Protein AF-A0A920SDT8-F1 (afdb_monomer_lite)

Radius of gyration: 14.43 Å; chains: 1; bounding box: 41×34×31 Å

pLDDT: mean 90.95, std 9.77, range [53.28, 96.94]

Foldseek 3Di:
DDDDDFDAWQDLVPCVCCPPPTHTDPDDDDDDDDPPPCSVVSLLSSVLVCVVHPDDHDDDDDPDDPVVVVVSLVSCVVSVNDDDDD

Structure (mmCIF, N/CA/C/O backbone):
data_AF-A0A920SDT8-F1
#
_entry.id   AF-A0A920SDT8-F1
#
loop_
_atom_site.group_PDB
_atom_site.id
_atom_site.type_symbol
_atom_site.label_atom_id
_atom_site.label_alt_id
_atom_site.label_comp_id
_atom_site.label_asym_id
_atom_site.label_entity_id
_atom_site.label_seq_id
_atom_site.pdbx_PDB_ins_code
_atom_site.Cartn_x
_atom_site.C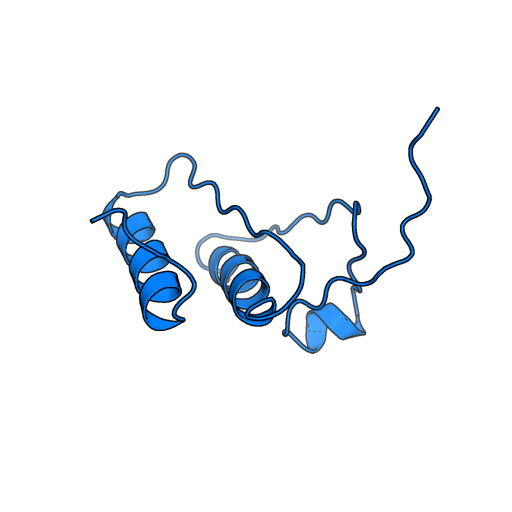artn_y
_atom_site.Cartn_z
_atom_site.occupancy
_atom_site.B_iso_or_equiv
_atom_site.auth_seq_id
_atom_site.auth_comp_id
_atom_site.auth_asym_id
_atom_site.auth_atom_id
_atom_site.pdbx_PDB_model_num
ATOM 1 N N . MET A 1 1 ? 30.189 -9.283 5.878 1.00 57.41 1 MET A N 1
ATOM 2 C CA . MET A 1 1 ? 29.494 -9.278 4.570 1.00 57.41 1 MET A CA 1
ATOM 3 C C . MET A 1 1 ? 28.345 -10.259 4.689 1.00 57.41 1 MET A C 1
ATOM 5 O O . MET A 1 1 ? 28.591 -11.358 5.146 1.00 57.41 1 MET A O 1
ATOM 9 N N . SER A 1 2 ? 27.093 -9.880 4.460 1.00 59.84 2 SER A N 1
ATOM 10 C CA . SER A 1 2 ? 26.571 -9.852 3.093 1.00 59.84 2 SER A CA 1
ATOM 11 C C . SER A 1 2 ? 25.327 -8.958 2.980 1.00 59.84 2 SER A C 1
ATOM 13 O O . SER A 1 2 ? 24.216 -9.349 3.316 1.00 59.84 2 SER A O 1
ATOM 15 N N . ARG A 1 3 ? 25.507 -7.744 2.455 1.00 68.44 3 ARG A N 1
ATOM 16 C CA . ARG A 1 3 ? 24.461 -7.115 1.641 1.00 68.44 3 ARG A CA 1
ATOM 17 C C . ARG A 1 3 ? 24.793 -7.487 0.201 1.00 68.44 3 ARG A C 1
ATOM 19 O O . ARG A 1 3 ? 25.934 -7.286 -0.210 1.00 68.44 3 ARG A O 1
ATOM 26 N N . GLN A 1 4 ? 23.852 -8.094 -0.508 1.00 73.06 4 GLN A N 1
ATOM 27 C CA . GLN A 1 4 ? 23.960 -8.304 -1.951 1.00 73.06 4 GLN A CA 1
ATOM 28 C C . GLN A 1 4 ? 23.382 -7.085 -2.671 1.00 73.06 4 GLN A C 1
ATOM 30 O O . GLN A 1 4 ? 22.585 -6.343 -2.091 1.00 73.06 4 GLN A O 1
ATOM 35 N N . SER A 1 5 ? 23.835 -6.847 -3.903 1.00 73.81 5 SER A N 1
ATOM 36 C CA . SER A 1 5 ? 23.235 -5.806 -4.735 1.00 73.81 5 SER A CA 1
ATOM 37 C C . SER A 1 5 ? 21.784 -6.169 -5.021 1.00 73.81 5 SER A C 1
ATOM 39 O O . SER A 1 5 ? 21.464 -7.334 -5.236 1.00 73.81 5 SER A O 1
ATOM 41 N N . VAL A 1 6 ? 20.927 -5.157 -5.016 1.00 72.38 6 VAL A N 1
ATOM 42 C CA . VAL A 1 6 ? 19.526 -5.270 -5.407 1.00 72.38 6 VAL A CA 1
ATOM 43 C C . VAL A 1 6 ? 19.465 -5.527 -6.915 1.00 72.38 6 VAL A C 1
ATOM 45 O O . VAL A 1 6 ? 19.991 -4.723 -7.682 1.00 72.38 6 VAL A O 1
ATOM 48 N N . ASP A 1 7 ? 18.861 -6.634 -7.338 1.00 80.44 7 ASP A N 1
ATOM 49 C CA . ASP A 1 7 ? 18.796 -7.062 -8.745 1.00 80.44 7 ASP A CA 1
ATOM 50 C C . ASP A 1 7 ? 17.373 -7.403 -9.228 1.00 80.44 7 ASP A C 1
ATOM 52 O O . ASP A 1 7 ? 17.100 -7.364 -10.427 1.00 80.44 7 ASP A O 1
ATOM 56 N N . GLN A 1 8 ? 16.441 -7.681 -8.313 1.00 88.25 8 GLN A N 1
ATOM 57 C CA . GLN A 1 8 ? 15.050 -8.015 -8.635 1.00 88.25 8 GLN A CA 1
ATOM 58 C C . GLN A 1 8 ? 14.109 -6.820 -8.406 1.00 88.25 8 GLN A C 1
ATOM 60 O O . GLN A 1 8 ? 14.131 -6.243 -7.317 1.00 88.25 8 GLN A O 1
ATOM 65 N N . PRO A 1 9 ? 13.247 -6.447 -9.370 1.00 91.44 9 PRO A N 1
ATOM 66 C CA . PRO A 1 9 ? 12.305 -5.344 -9.198 1.00 91.44 9 PRO A CA 1
ATOM 67 C C . PRO A 1 9 ? 11.135 -5.711 -8.269 1.00 91.44 9 PRO A C 1
ATOM 69 O O . PRO A 1 9 ? 10.730 -6.871 -8.164 1.00 91.44 9 PRO A O 1
ATOM 72 N N . VAL A 1 10 ? 10.555 -4.697 -7.629 1.00 95.50 10 VAL A N 1
ATOM 73 C CA . VAL A 1 10 ? 9.274 -4.746 -6.914 1.00 95.50 10 VAL A CA 1
ATOM 74 C C . VAL A 1 10 ? 8.319 -3.804 -7.639 1.00 95.50 10 VAL A C 1
ATOM 76 O O . VAL A 1 10 ? 8.533 -2.597 -7.658 1.00 95.50 10 VAL A O 1
ATOM 79 N N . GLN A 1 11 ? 7.283 -4.358 -8.266 1.00 95.81 11 GLN A N 1
ATOM 80 C CA . GLN A 1 11 ? 6.315 -3.579 -9.041 1.00 95.81 11 GLN A CA 1
ATOM 81 C C . GLN A 1 11 ? 5.228 -3.032 -8.122 1.00 95.81 11 GLN A C 1
ATOM 83 O O . GLN A 1 11 ? 4.483 -3.811 -7.539 1.00 95.81 11 GLN A O 1
ATOM 88 N N . THR A 1 12 ? 5.090 -1.718 -8.004 1.00 96.50 12 THR A N 1
ATOM 89 C CA . THR A 1 12 ? 4.051 -1.096 -7.169 1.00 96.50 12 THR A CA 1
ATOM 90 C C . THR A 1 12 ? 2.663 -1.159 -7.800 1.00 96.50 12 THR A C 1
ATOM 92 O O . THR A 1 12 ? 1.665 -1.055 -7.092 1.00 96.50 12 THR A O 1
ATOM 95 N N . GLY A 1 13 ? 2.584 -1.326 -9.124 1.00 95.25 13 GLY A N 1
ATOM 96 C CA . GLY A 1 13 ? 1.340 -1.219 -9.888 1.00 95.25 13 GLY A CA 1
ATOM 97 C C . GLY A 1 13 ? 0.968 0.233 -10.208 1.00 95.25 13 GLY A C 1
ATOM 98 O O . GLY A 1 13 ? 0.008 0.491 -10.938 1.00 95.25 13 GLY A O 1
ATOM 99 N N . ILE A 1 14 ? 1.744 1.202 -9.713 1.00 96.69 14 ILE A N 1
ATOM 100 C CA . ILE A 1 14 ? 1.568 2.623 -9.986 1.00 96.69 14 ILE A CA 1
ATOM 101 C C . ILE A 1 14 ? 2.541 2.999 -11.093 1.00 96.69 14 ILE A C 1
ATOM 103 O O . ILE A 1 14 ? 3.725 3.213 -10.848 1.00 96.69 14 ILE A O 1
ATOM 107 N N . LYS A 1 15 ? 2.020 3.159 -12.314 1.00 95.06 15 LYS A N 1
ATOM 108 C CA . LYS A 1 15 ? 2.824 3.437 -13.520 1.00 95.06 15 LYS A CA 1
ATOM 109 C C . LYS A 1 15 ? 3.863 4.538 -13.316 1.00 95.06 15 LYS A C 1
ATOM 111 O O . LYS A 1 15 ? 5.008 4.362 -13.699 1.00 95.06 15 LYS A O 1
ATOM 116 N N . ALA A 1 16 ? 3.458 5.651 -12.703 1.00 94.44 16 ALA A N 1
ATOM 117 C CA . ALA A 1 16 ? 4.341 6.785 -12.455 1.00 94.44 16 ALA A CA 1
ATOM 118 C C . ALA A 1 16 ? 5.531 6.421 -11.547 1.00 94.44 16 ALA A C 1
ATOM 120 O O . ALA A 1 16 ? 6.644 6.876 -11.801 1.00 94.44 16 ALA A O 1
ATOM 121 N N . VAL A 1 17 ? 5.309 5.591 -10.522 1.00 93.81 17 VAL A N 1
ATOM 122 C CA . VAL A 1 17 ? 6.366 5.115 -9.619 1.00 93.81 17 VAL A CA 1
ATOM 123 C C . VAL A 1 17 ? 7.226 4.089 -10.346 1.00 93.81 17 VAL A C 1
ATOM 125 O O . VAL A 1 17 ? 8.425 4.300 -10.473 1.00 93.81 17 VAL A O 1
ATOM 128 N N . ASP A 1 18 ? 6.615 3.056 -10.927 1.00 95.31 18 ASP A N 1
ATOM 129 C CA . ASP A 1 18 ? 7.341 1.960 -11.580 1.00 95.31 18 ASP A CA 1
ATOM 130 C C . ASP A 1 18 ? 8.203 2.436 -12.764 1.00 95.31 18 ASP A C 1
ATOM 132 O O . ASP A 1 18 ? 9.240 1.837 -13.046 1.00 95.31 18 ASP A O 1
ATOM 136 N N . SER A 1 19 ? 7.815 3.527 -13.439 1.00 94.31 19 SER A N 1
ATOM 137 C CA . SER A 1 19 ? 8.593 4.102 -14.541 1.00 94.31 19 SER A CA 1
ATOM 138 C C . SER A 1 19 ? 9.666 5.097 -14.100 1.00 94.31 19 SER A C 1
ATOM 140 O O . SER A 1 19 ? 10.757 5.095 -14.662 1.00 94.31 19 SER A O 1
ATOM 142 N N . MET A 1 20 ? 9.353 6.005 -13.165 1.00 94.62 20 MET A N 1
ATOM 143 C CA . MET A 1 20 ? 10.253 7.121 -12.829 1.00 94.62 20 MET A CA 1
ATOM 144 C C . MET A 1 20 ? 11.150 6.820 -11.628 1.00 94.62 20 MET A C 1
ATOM 146 O O . MET A 1 20 ? 12.235 7.385 -11.521 1.00 94.62 20 MET A O 1
ATOM 150 N N . ILE A 1 21 ? 10.689 5.967 -10.715 1.00 93.19 21 ILE A N 1
ATOM 151 C CA . ILE A 1 21 ? 11.343 5.652 -9.442 1.00 93.19 21 ILE A CA 1
ATOM 152 C C . ILE A 1 21 ? 11.231 4.133 -9.216 1.00 93.19 21 ILE A C 1
ATOM 154 O O . ILE A 1 21 ? 10.470 3.686 -8.353 1.00 93.19 21 ILE A O 1
ATOM 158 N N . PRO A 1 22 ? 11.934 3.310 -10.016 1.00 90.94 22 PRO A N 1
ATOM 159 C CA . PRO A 1 22 ? 11.864 1.863 -9.868 1.00 90.94 22 PRO A CA 1
ATOM 160 C C . PRO A 1 22 ? 12.391 1.437 -8.492 1.00 90.94 22 PRO A C 1
ATOM 162 O O . PRO A 1 22 ? 13.440 1.897 -8.036 1.00 90.94 22 PRO A O 1
ATOM 165 N N . ILE A 1 23 ? 11.663 0.530 -7.841 1.00 93.94 23 ILE A N 1
ATOM 166 C CA . ILE A 1 23 ? 12.009 -0.015 -6.524 1.00 93.94 23 ILE A CA 1
ATOM 167 C C . ILE A 1 23 ? 12.505 -1.447 -6.708 1.00 93.94 23 ILE A C 1
ATOM 169 O O . ILE A 1 23 ? 11.867 -2.244 -7.395 1.00 93.94 23 ILE A O 1
ATOM 173 N N . GLY A 1 24 ? 13.629 -1.799 -6.082 1.00 94.31 24 GLY A N 1
ATOM 174 C CA . GLY A 1 24 ? 14.144 -3.169 -6.087 1.00 94.31 24 GLY A CA 1
ATOM 175 C C . GLY A 1 24 ? 14.054 -3.889 -4.735 1.00 94.31 24 GLY A C 1
ATOM 176 O O . GLY A 1 24 ? 13.916 -3.281 -3.672 1.00 94.31 24 GLY A O 1
ATOM 177 N N . ARG A 1 25 ? 14.143 -5.222 -4.752 1.00 92.75 25 ARG A N 1
ATOM 178 C CA . ARG A 1 25 ? 14.078 -6.075 -3.557 1.00 92.75 25 ARG A CA 1
ATOM 179 C C . ARG A 1 25 ? 15.259 -5.800 -2.631 1.00 92.75 25 ARG A C 1
ATOM 181 O O . ARG A 1 25 ? 16.412 -5.952 -3.009 1.00 92.75 25 ARG A O 1
ATOM 188 N N . GLY A 1 26 ? 14.963 -5.410 -1.393 1.00 89.62 26 GLY A N 1
ATOM 189 C CA . GLY A 1 26 ? 15.975 -5.026 -0.403 1.00 89.62 26 GLY A CA 1
ATOM 190 C C . GLY A 1 26 ? 16.364 -3.542 -0.437 1.00 89.62 26 GLY A C 1
ATOM 191 O O . GLY A 1 26 ? 17.077 -3.091 0.464 1.00 89.62 26 GLY A O 1
ATOM 192 N N . GLN A 1 27 ? 15.859 -2.764 -1.402 1.00 93.06 27 GLN A N 1
ATOM 193 C CA . GLN A 1 27 ? 15.923 -1.300 -1.379 1.00 93.06 27 GLN A CA 1
ATOM 194 C C . GLN A 1 27 ? 14.982 -0.742 -0.305 1.00 93.06 27 GLN A C 1
ATOM 196 O O . GLN A 1 27 ? 13.933 -1.314 -0.004 1.00 93.06 27 GLN A O 1
ATOM 201 N N . ARG A 1 28 ? 15.359 0.394 0.289 1.00 94.50 28 ARG A N 1
ATOM 202 C CA . ARG A 1 28 ? 14.514 1.139 1.229 1.00 94.50 28 ARG A CA 1
ATOM 203 C C . ARG A 1 28 ? 14.096 2.439 0.566 1.00 94.50 28 ARG A C 1
ATOM 205 O O . ARG A 1 28 ? 14.944 3.302 0.370 1.00 94.50 28 ARG A O 1
ATOM 212 N N . GLU A 1 29 ? 12.810 2.565 0.274 1.00 95.19 29 GLU A N 1
ATOM 213 C CA . GLU A 1 29 ? 12.242 3.750 -0.367 1.00 95.19 29 GLU A CA 1
ATOM 214 C C . GLU A 1 29 ? 11.415 4.563 0.640 1.00 95.19 29 GLU A C 1
ATOM 216 O O . GLU A 1 29 ? 10.657 3.994 1.433 1.00 95.19 29 GLU A O 1
ATOM 221 N N . LEU A 1 30 ? 11.576 5.892 0.647 1.00 96.62 30 LEU A N 1
ATOM 222 C CA . LEU A 1 30 ? 10.867 6.790 1.565 1.00 96.62 30 LEU A CA 1
ATOM 223 C C . LEU A 1 30 ? 9.635 7.393 0.884 1.00 96.62 30 LEU A C 1
ATOM 225 O O . LEU A 1 30 ? 9.752 8.127 -0.090 1.00 96.62 30 LEU A O 1
ATOM 229 N N . ILE A 1 31 ? 8.456 7.183 1.471 1.00 95.50 31 ILE A N 1
ATOM 230 C CA . ILE A 1 31 ? 7.222 7.865 1.063 1.00 95.50 31 ILE A CA 1
ATOM 231 C C . ILE A 1 31 ? 6.956 9.027 2.030 1.00 95.50 31 ILE A C 1
ATOM 233 O O . ILE A 1 31 ? 6.610 8.811 3.193 1.00 95.50 31 ILE A O 1
ATOM 237 N N . ILE A 1 32 ? 7.081 10.266 1.548 1.00 96.19 32 ILE A N 1
ATOM 238 C CA . ILE A 1 32 ? 6.882 11.497 2.330 1.00 96.19 32 ILE A CA 1
ATOM 239 C C . ILE A 1 32 ? 5.861 12.427 1.662 1.00 96.19 32 ILE A C 1
ATOM 241 O O . ILE A 1 32 ? 5.652 12.385 0.455 1.00 96.19 32 ILE A O 1
ATOM 245 N N . GLY A 1 33 ? 5.184 13.250 2.464 1.00 95.88 33 GLY A N 1
ATOM 246 C CA . GLY A 1 33 ? 4.243 14.265 1.993 1.00 95.88 33 GLY A CA 1
ATOM 247 C C . GLY A 1 33 ? 3.224 14.660 3.059 1.00 95.88 33 GLY A C 1
ATOM 248 O O . GLY A 1 33 ? 3.109 14.004 4.101 1.00 95.88 33 GLY A O 1
ATOM 249 N N . ASP A 1 34 ? 2.435 15.689 2.769 1.00 96.94 34 ASP A N 1
ATOM 250 C CA . ASP A 1 34 ? 1.479 16.289 3.707 1.00 96.94 34 ASP A CA 1
ATOM 251 C C . ASP A 1 34 ? 0.328 15.367 4.105 1.00 96.94 34 ASP A C 1
ATOM 253 O O . ASP A 1 34 ? 0.092 14.299 3.537 1.00 96.94 34 ASP A O 1
ATOM 257 N N . ARG A 1 35 ? -0.426 15.745 5.137 1.00 91.75 35 ARG A N 1
ATOM 258 C CA . ARG A 1 35 ? -1.580 14.956 5.576 1.00 91.75 35 ARG A CA 1
ATOM 259 C C . ARG A 1 35 ? -2.557 14.733 4.408 1.00 91.75 35 ARG A C 1
ATOM 261 O O . ARG A 1 35 ? -2.865 15.648 3.662 1.00 91.75 35 ARG A O 1
ATOM 268 N N . SER A 1 36 ? -3.060 13.502 4.288 1.00 88.56 36 SER A N 1
ATOM 269 C CA . SER A 1 36 ? -4.068 13.105 3.289 1.00 88.56 36 SER A CA 1
ATOM 270 C C . SER A 1 36 ? -3.632 13.133 1.811 1.00 88.56 36 SER A C 1
ATOM 272 O O . SER A 1 36 ? -4.486 13.117 0.937 1.00 88.56 36 SER A O 1
ATOM 274 N N . THR A 1 37 ? -2.334 13.062 1.506 1.00 93.44 37 THR A N 1
ATOM 275 C CA . THR A 1 37 ? -1.804 13.021 0.121 1.00 93.44 37 THR A CA 1
ATOM 276 C C . THR A 1 37 ? -1.668 11.616 -0.491 1.00 93.44 37 THR A C 1
ATOM 278 O O . THR A 1 37 ? -0.846 11.392 -1.370 1.00 93.44 37 THR A O 1
ATOM 281 N N . GLY A 1 38 ? -2.412 10.619 -0.002 1.00 93.25 38 GLY A N 1
ATOM 282 C CA . GLY A 1 38 ? -2.385 9.270 -0.597 1.00 93.25 38 GLY A CA 1
ATOM 283 C C . GLY A 1 38 ? -1.209 8.365 -0.196 1.00 93.25 38 GLY A C 1
ATOM 284 O O . GLY A 1 38 ? -1.140 7.237 -0.664 1.00 93.25 38 GLY A O 1
ATOM 285 N N . LYS A 1 39 ? -0.334 8.770 0.738 1.00 96.06 39 LYS A N 1
ATOM 286 C CA . LYS A 1 39 ? 0.792 7.927 1.217 1.00 96.06 39 LYS A CA 1
ATOM 287 C C . LYS A 1 39 ? 0.391 6.504 1.629 1.00 96.06 39 LYS A C 1
ATOM 289 O O . LYS A 1 39 ? 1.101 5.551 1.342 1.00 96.06 39 LYS A O 1
ATOM 294 N N . THR A 1 40 ? -0.739 6.360 2.327 1.00 95.75 40 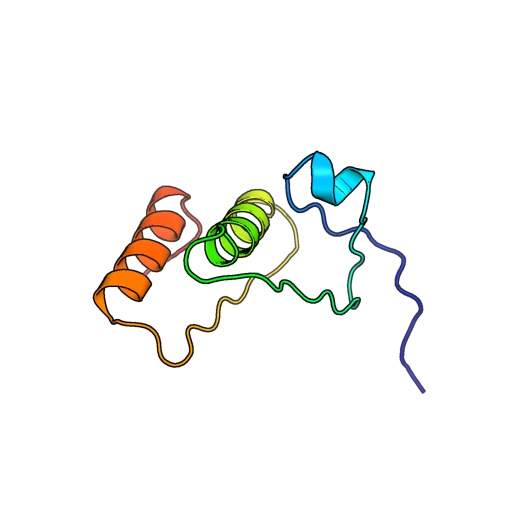THR A N 1
ATOM 295 C CA . THR A 1 40 ? -1.252 5.039 2.722 1.00 95.75 40 THR A CA 1
ATOM 296 C C . THR A 1 40 ? -1.739 4.244 1.514 1.00 95.75 40 THR A C 1
ATOM 298 O O . THR A 1 40 ? -1.499 3.045 1.472 1.00 95.75 40 THR A O 1
ATOM 301 N N . ALA A 1 41 ? -2.379 4.905 0.544 1.00 95.88 41 ALA A N 1
ATOM 302 C CA . ALA A 1 41 ? -2.883 4.255 -0.662 1.00 95.88 41 ALA A CA 1
ATOM 303 C C . ALA A 1 41 ? -1.736 3.642 -1.471 1.00 95.88 41 ALA A C 1
ATOM 305 O O . ALA A 1 41 ? -1.802 2.463 -1.772 1.00 95.88 41 ALA A O 1
ATOM 306 N N . ILE A 1 42 ? -0.627 4.371 -1.660 1.00 96.31 42 ILE A N 1
ATOM 307 C CA . ILE A 1 42 ? 0.565 3.855 -2.360 1.00 96.31 42 ILE A CA 1
ATOM 308 C C . ILE A 1 42 ? 1.033 2.517 -1.768 1.00 96.31 42 ILE A C 1
ATOM 310 O O . ILE A 1 42 ? 1.285 1.559 -2.497 1.00 96.31 42 ILE A O 1
ATOM 314 N N . GLY A 1 43 ? 1.125 2.438 -0.437 1.00 95.81 43 GLY A N 1
ATOM 315 C CA . GLY A 1 43 ? 1.519 1.207 0.245 1.00 95.81 43 GLY A CA 1
ATOM 316 C C . GLY A 1 43 ? 0.510 0.073 0.060 1.00 95.81 43 GLY A C 1
ATOM 317 O O . GLY A 1 43 ? 0.914 -1.059 -0.182 1.00 95.81 43 GLY A O 1
ATOM 318 N N . LEU A 1 44 ? -0.791 0.361 0.144 1.00 96.56 44 LEU A N 1
ATOM 319 C CA . LEU A 1 44 ? -1.834 -0.653 -0.040 1.00 96.56 44 LEU A CA 1
ATOM 320 C C . LEU A 1 44 ? -1.917 -1.152 -1.476 1.00 96.56 44 LEU A C 1
ATOM 322 O O . LEU A 1 44 ? -1.961 -2.359 -1.676 1.00 96.56 44 LEU A O 1
ATOM 326 N N . ASP A 1 45 ? -1.875 -0.254 -2.455 1.00 96.38 45 ASP A N 1
ATOM 327 C CA . ASP A 1 45 ? -1.900 -0.602 -3.875 1.00 96.38 45 ASP A CA 1
ATOM 328 C C . ASP A 1 45 ? -0.695 -1.478 -4.226 1.00 96.38 45 ASP A C 1
ATOM 330 O O . ASP A 1 45 ? -0.847 -2.497 -4.895 1.00 96.38 45 ASP A O 1
ATOM 334 N N . THR A 1 46 ? 0.479 -1.161 -3.667 1.00 96.88 46 THR A N 1
ATOM 335 C CA . THR A 1 46 ? 1.685 -1.988 -3.820 1.00 96.88 46 THR A CA 1
ATOM 336 C C . THR A 1 46 ? 1.476 -3.400 -3.279 1.00 96.88 46 THR A C 1
ATOM 338 O O . THR A 1 46 ? 1.820 -4.365 -3.961 1.00 96.88 46 THR A O 1
ATOM 341 N N . ILE A 1 47 ? 0.907 -3.534 -2.075 1.00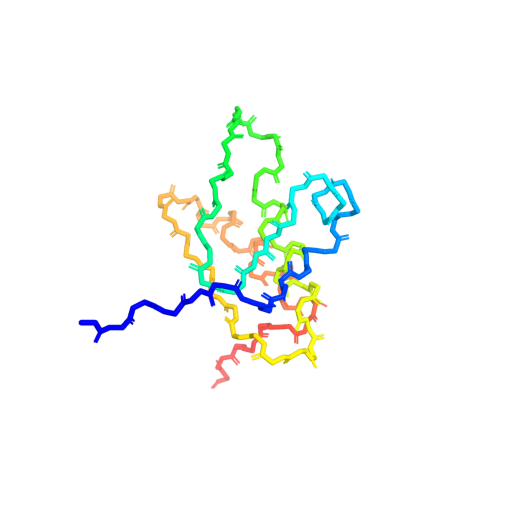 96.94 47 ILE A N 1
ATOM 342 C CA . ILE A 1 47 ? 0.596 -4.836 -1.462 1.00 96.94 47 ILE A CA 1
ATOM 343 C C . ILE A 1 47 ? -0.416 -5.602 -2.317 1.00 96.94 47 ILE A C 1
ATOM 345 O O . ILE A 1 47 ? -0.228 -6.788 -2.582 1.00 96.94 47 ILE A O 1
ATOM 349 N N . ILE A 1 48 ? -1.462 -4.920 -2.785 1.00 96.31 48 ILE A N 1
ATOM 350 C CA . ILE A 1 48 ? -2.503 -5.515 -3.621 1.00 96.31 48 ILE A CA 1
ATOM 351 C C . ILE A 1 48 ? -1.927 -6.002 -4.953 1.00 96.31 48 ILE A C 1
ATOM 353 O O . ILE A 1 48 ? -2.246 -7.108 -5.387 1.00 96.31 48 ILE A O 1
ATOM 357 N N . ASN A 1 49 ? -1.022 -5.234 -5.560 1.00 96.88 49 ASN A N 1
ATOM 358 C CA . ASN A 1 49 ? -0.351 -5.605 -6.801 1.00 96.88 49 ASN A CA 1
ATOM 359 C C . ASN A 1 49 ? 0.558 -6.840 -6.652 1.00 96.88 49 ASN A C 1
ATOM 361 O O . ASN A 1 49 ? 0.826 -7.513 -7.641 1.00 96.88 49 ASN A O 1
ATOM 365 N N . GLN A 1 50 ? 0.990 -7.188 -5.431 1.00 95.94 50 GLN A N 1
ATOM 366 C CA . GLN A 1 50 ? 1.749 -8.424 -5.188 1.00 95.94 50 GLN A CA 1
ATOM 367 C C . GLN A 1 50 ? 0.867 -9.671 -5.069 1.00 95.94 50 GLN A C 1
ATOM 369 O O . GLN A 1 50 ? 1.387 -10.765 -4.840 1.00 95.94 50 GLN A O 1
ATOM 374 N N . LYS A 1 51 ? -0.460 -9.552 -5.196 1.00 94.62 51 LYS A N 1
ATOM 375 C CA . LYS A 1 51 ? -1.361 -10.701 -5.079 1.00 94.62 51 LYS A CA 1
ATOM 376 C C . LYS A 1 51 ? -1.000 -11.791 -6.089 1.00 94.62 51 LYS A C 1
ATOM 378 O O . LYS A 1 51 ? -0.974 -11.557 -7.291 1.00 94.62 51 LYS A O 1
ATOM 383 N N . GLY A 1 52 ? -0.781 -13.007 -5.586 1.00 91.44 52 GLY A N 1
ATOM 384 C CA . GLY A 1 52 ? -0.379 -14.155 -6.406 1.00 91.44 52 GLY A CA 1
ATOM 385 C C . GLY A 1 52 ? 1.102 -14.163 -6.800 1.00 91.44 52 GLY A C 1
ATOM 386 O O . GLY A 1 52 ? 1.522 -15.066 -7.517 1.00 91.44 52 GLY A O 1
ATOM 387 N N . GLY A 1 53 ? 1.882 -13.184 -6.336 1.00 91.44 53 GLY A N 1
ATOM 388 C CA . GLY A 1 53 ? 3.336 -13.177 -6.434 1.00 91.44 53 GLY A CA 1
ATOM 389 C C . GLY A 1 53 ? 4.011 -13.936 -5.290 1.00 91.44 53 GLY A C 1
ATOM 390 O O . GLY A 1 53 ? 3.373 -14.588 -4.466 1.00 91.44 53 GLY A O 1
ATOM 391 N N . ASP A 1 54 ? 5.332 -13.819 -5.232 1.00 92.56 54 ASP A N 1
ATOM 392 C CA . ASP A 1 54 ? 6.212 -14.459 -4.248 1.00 92.56 54 ASP A CA 1
ATOM 393 C C . ASP A 1 54 ? 6.606 -13.529 -3.083 1.00 92.56 54 ASP A C 1
ATOM 395 O O . ASP A 1 54 ? 7.379 -13.919 -2.206 1.00 92.56 54 ASP A O 1
ATOM 399 N N . LEU A 1 55 ? 6.088 -12.296 -3.053 1.00 93.38 55 LEU A N 1
ATOM 400 C CA . LEU A 1 55 ? 6.370 -11.334 -1.990 1.00 93.38 55 LEU A CA 1
ATOM 401 C C . LEU A 1 55 ? 5.390 -11.475 -0.824 1.00 93.38 55 LEU A C 1
ATOM 403 O O . LEU A 1 55 ? 4.179 -11.335 -0.976 1.00 93.38 55 LEU A O 1
ATOM 407 N N . ILE A 1 56 ? 5.939 -11.664 0.377 1.00 93.00 56 ILE A N 1
ATOM 408 C CA . ILE A 1 56 ? 5.186 -11.553 1.627 1.00 93.00 56 ILE A CA 1
ATOM 409 C C . ILE A 1 56 ? 5.114 -10.077 2.016 1.00 93.00 56 ILE A C 1
ATOM 411 O O . ILE A 1 56 ? 6.133 -9.4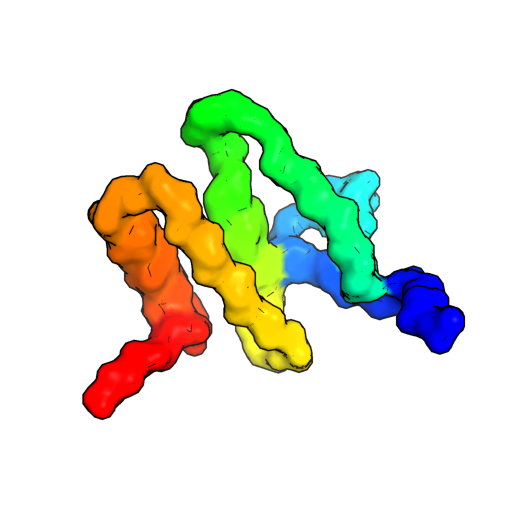29 2.263 1.00 93.00 56 ILE A O 1
ATOM 415 N N . CYS A 1 57 ? 3.898 -9.550 2.099 1.00 94.88 57 CYS A N 1
ATOM 416 C CA . CYS A 1 57 ? 3.647 -8.156 2.433 1.00 94.88 57 CYS A CA 1
ATOM 417 C C . CYS A 1 57 ? 3.270 -7.983 3.907 1.00 94.88 57 CYS A C 1
ATOM 419 O O . CYS A 1 57 ? 2.379 -8.661 4.412 1.00 94.88 57 CYS A O 1
ATOM 421 N N . ILE A 1 58 ? 3.908 -7.029 4.589 1.00 94.88 58 ILE A N 1
ATOM 422 C CA . ILE A 1 58 ? 3.628 -6.697 5.991 1.00 94.88 58 ILE A CA 1
ATOM 423 C C . ILE A 1 58 ? 3.278 -5.211 6.083 1.00 94.88 58 ILE A C 1
ATOM 425 O O . ILE A 1 58 ? 4.082 -4.356 5.712 1.00 94.88 58 ILE A O 1
ATOM 429 N N . TYR A 1 59 ? 2.094 -4.900 6.613 1.00 95.31 59 TYR A N 1
ATOM 430 C CA . TYR A 1 59 ? 1.655 -3.531 6.884 1.00 95.31 59 TYR A CA 1
ATOM 431 C C . TYR A 1 59 ? 1.650 -3.259 8.392 1.00 95.31 59 TYR A C 1
ATOM 433 O O . TYR A 1 59 ? 0.939 -3.921 9.145 1.00 95.31 59 TYR A O 1
ATOM 441 N N . VAL A 1 60 ? 2.423 -2.266 8.842 1.00 96.50 60 VAL A N 1
ATOM 442 C CA . VAL A 1 60 ? 2.538 -1.907 10.266 1.00 96.50 60 VAL A CA 1
ATOM 443 C C . VAL A 1 60 ? 1.880 -0.550 10.515 1.00 96.50 60 VAL A C 1
ATOM 445 O O . VAL A 1 60 ? 2.407 0.494 10.131 1.00 96.50 60 VAL A O 1
ATOM 448 N N . ALA A 1 61 ? 0.723 -0.551 11.179 1.00 95.69 61 ALA A N 1
ATOM 449 C CA . ALA A 1 61 ? 0.009 0.670 11.545 1.00 95.69 61 ALA A CA 1
ATOM 450 C C . ALA A 1 61 ? 0.502 1.219 12.895 1.00 95.69 61 ALA A C 1
ATOM 452 O O . ALA A 1 61 ? 0.207 0.653 13.944 1.00 95.69 61 ALA A O 1
ATOM 453 N N . ILE A 1 62 ? 1.209 2.353 12.885 1.00 96.12 62 ILE A N 1
ATOM 454 C CA . ILE A 1 62 ? 1.727 3.001 14.103 1.00 96.12 62 ILE A CA 1
ATOM 455 C C . ILE A 1 62 ? 0.946 4.291 14.372 1.00 96.12 62 ILE A C 1
ATOM 457 O O . ILE A 1 62 ? 0.813 5.147 13.491 1.00 96.12 62 ILE A O 1
ATOM 461 N N . GLY A 1 63 ? 0.399 4.421 15.585 1.00 95.69 63 GLY A N 1
ATOM 462 C CA . GLY A 1 63 ? -0.317 5.625 16.028 1.00 95.69 63 GLY A CA 1
ATOM 463 C C . GLY A 1 63 ? -1.553 5.980 15.188 1.00 95.69 63 GLY A C 1
ATOM 464 O O . GLY A 1 63 ? -1.948 7.143 15.136 1.00 95.69 63 GLY A O 1
ATOM 465 N N . GLN A 1 64 ? -2.145 5.012 14.480 1.00 94.81 64 GLN A N 1
ATOM 466 C CA . GLN A 1 64 ? -3.326 5.242 13.647 1.00 94.81 64 GLN A CA 1
ATOM 467 C C . GLN A 1 64 ? -4.617 5.044 14.444 1.00 94.81 64 GLN A C 1
ATOM 469 O O . GLN A 1 64 ? -4.701 4.201 15.334 1.00 94.81 64 GLN A O 1
ATOM 474 N N . LYS A 1 65 ? -5.662 5.797 14.079 1.00 95.44 65 LYS A N 1
ATOM 475 C CA . LYS A 1 65 ? -7.009 5.583 14.625 1.00 95.44 65 LYS A CA 1
ATOM 476 C C . LYS A 1 65 ? -7.511 4.189 14.250 1.00 95.44 65 LYS A C 1
ATOM 478 O O . LYS A 1 65 ? -7.386 3.796 13.091 1.00 95.44 65 LYS A O 1
ATOM 483 N N . GLN A 1 66 ? -8.180 3.515 15.184 1.00 95.50 66 GLN A N 1
ATOM 484 C CA . GLN A 1 66 ? -8.738 2.173 14.979 1.00 95.50 66 GLN A CA 1
ATOM 485 C C . GLN A 1 66 ? -9.623 2.083 13.728 1.00 95.50 66 GLN A C 1
ATOM 487 O O . GLN A 1 66 ? -9.435 1.183 12.921 1.00 95.50 66 GLN A O 1
ATOM 492 N N . GLY A 1 67 ? -10.513 3.057 13.502 1.00 96.38 67 GLY A N 1
ATOM 493 C CA . GLY A 1 67 ? -11.366 3.077 12.306 1.00 96.38 67 GLY A CA 1
ATOM 494 C C . GLY A 1 67 ? -10.578 3.137 10.991 1.00 96.38 67 GLY A C 1
ATOM 495 O O . GLY A 1 67 ? -10.978 2.532 10.004 1.00 96.38 67 GLY A O 1
ATOM 496 N N . LYS A 1 68 ? -9.412 3.797 10.984 1.00 93.69 68 LYS A N 1
ATOM 497 C CA . LYS A 1 68 ? -8.539 3.829 9.806 1.00 93.69 68 LYS A CA 1
ATOM 498 C C . LYS A 1 68 ? -7.829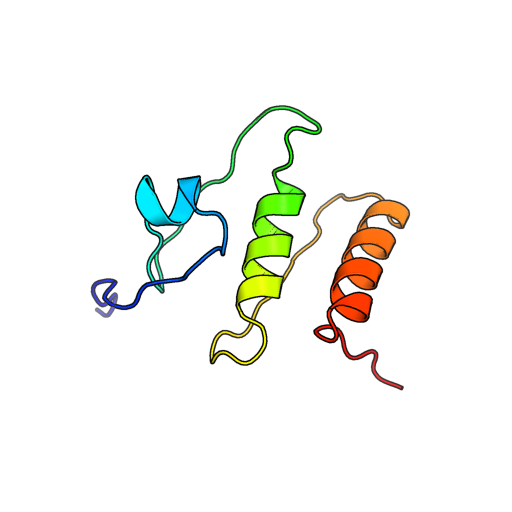 2.491 9.601 1.00 93.69 68 LYS A C 1
ATOM 500 O O . LYS A 1 68 ? -7.696 2.052 8.469 1.00 93.69 68 LYS A O 1
ATOM 505 N N . VAL A 1 69 ? -7.413 1.832 1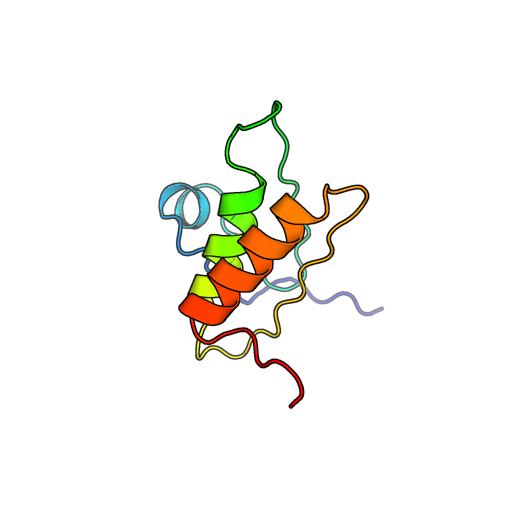0.684 1.00 95.44 69 VAL A N 1
ATOM 506 C CA . VAL A 1 69 ? -6.862 0.468 10.612 1.00 95.44 69 VAL A CA 1
ATOM 507 C C . VAL A 1 69 ? -7.919 -0.509 10.092 1.00 95.44 69 VAL A C 1
ATOM 509 O O . VAL A 1 69 ? -7.624 -1.283 9.191 1.00 95.44 69 VAL A O 1
ATOM 512 N N . ALA A 1 70 ? -9.162 -0.416 10.569 1.00 95.00 70 ALA A N 1
ATOM 513 C CA . ALA A 1 70 ? -10.267 -1.244 10.088 1.00 95.00 70 ALA A CA 1
ATOM 514 C C . ALA A 1 70 ? -10.540 -1.049 8.585 1.00 95.00 70 ALA A C 1
ATOM 516 O O . ALA A 1 70 ? -10.747 -2.024 7.873 1.00 95.00 70 ALA A O 1
ATOM 517 N N . GLN A 1 71 ? -10.470 0.187 8.074 1.00 95.19 71 GLN A N 1
ATOM 518 C CA . GLN A 1 71 ? -10.579 0.453 6.632 1.00 95.19 71 GLN A CA 1
ATOM 519 C C . GLN A 1 71 ? -9.447 -0.193 5.821 1.00 95.19 71 GLN A C 1
ATOM 521 O O . GLN A 1 71 ? -9.693 -0.721 4.737 1.00 95.19 71 GLN A O 1
ATOM 526 N N . VAL A 1 72 ? -8.215 -0.163 6.339 1.00 95.56 72 VAL A N 1
ATOM 527 C CA . VAL A 1 72 ? -7.072 -0.840 5.709 1.00 95.56 72 VAL A CA 1
ATOM 528 C C . VAL A 1 72 ? -7.306 -2.348 5.651 1.00 95.56 72 VAL A C 1
ATOM 530 O O . VAL A 1 72 ? -7.192 -2.932 4.577 1.00 95.56 72 VAL A O 1
ATOM 533 N N . VAL A 1 73 ? -7.672 -2.960 6.780 1.00 94.94 73 VAL A N 1
ATOM 534 C CA . VAL A 1 73 ? -7.969 -4.397 6.857 1.00 94.94 73 VAL A CA 1
ATOM 535 C C . VAL A 1 73 ? -9.085 -4.765 5.883 1.00 94.94 73 VAL A C 1
ATOM 537 O O . VAL A 1 73 ? -8.876 -5.633 5.046 1.00 94.94 73 VAL A O 1
ATOM 540 N N . GLY A 1 74 ? -10.201 -4.029 5.882 1.00 95.56 74 GLY A N 1
ATOM 541 C CA . GLY A 1 74 ? -11.306 -4.269 4.951 1.00 95.56 74 GLY A CA 1
ATOM 542 C C . GLY A 1 74 ? -10.907 -4.145 3.476 1.00 95.56 74 GLY A C 1
ATOM 543 O O . GLY A 1 74 ? -11.405 -4.889 2.637 1.00 95.56 74 GLY A O 1
ATOM 544 N N . SER A 1 75 ? -9.963 -3.256 3.145 1.00 95.12 75 SER A N 1
ATOM 545 C CA . SER A 1 75 ? -9.428 -3.145 1.777 1.00 95.12 75 SER A CA 1
ATOM 546 C C . SER A 1 75 ? -8.620 -4.387 1.382 1.00 95.12 75 SER A C 1
ATOM 548 O O . SER A 1 75 ? -8.742 -4.874 0.259 1.00 95.12 75 SER A O 1
ATOM 550 N N . LEU A 1 76 ? -7.818 -4.928 2.306 1.00 94.88 76 LEU A N 1
ATOM 551 C CA . LEU A 1 76 ? -7.039 -6.150 2.083 1.00 94.88 76 LEU A CA 1
ATOM 552 C C . LEU A 1 76 ? -7.924 -7.408 2.057 1.00 94.88 76 LEU A C 1
ATOM 554 O O . LEU A 1 76 ? -7.680 -8.300 1.246 1.00 94.88 76 LEU A O 1
ATOM 558 N N . GLU A 1 77 ? -8.967 -7.471 2.887 1.00 94.62 77 GLU A N 1
ATOM 559 C CA . GLU A 1 77 ? -9.984 -8.535 2.872 1.00 94.62 77 GLU A CA 1
ATOM 560 C C . GLU A 1 77 ? -10.751 -8.546 1.547 1.00 94.62 77 GLU A C 1
ATOM 562 O O . GLU A 1 77 ? -10.851 -9.589 0.904 1.00 94.62 77 GLU A O 1
ATOM 567 N N . ALA A 1 78 ? -11.219 -7.384 1.079 1.00 94.00 78 ALA A N 1
ATOM 568 C CA . ALA A 1 78 ? -11.893 -7.257 -0.215 1.00 94.00 78 ALA A CA 1
ATOM 569 C C . ALA A 1 78 ? -10.983 -7.660 -1.388 1.00 94.00 78 ALA A C 1
ATOM 571 O O . ALA A 1 78 ? -11.442 -8.243 -2.370 1.00 94.00 78 ALA A O 1
ATOM 572 N N . ALA A 1 79 ? -9.677 -7.399 -1.273 1.00 93.44 79 ALA A N 1
ATOM 573 C CA . ALA A 1 79 ? -8.679 -7.867 -2.226 1.00 93.44 79 ALA A CA 1
ATOM 574 C C . ALA A 1 79 ? -8.329 -9.361 -2.064 1.00 93.44 79 ALA A C 1
ATOM 576 O O . ALA A 1 79 ? -7.586 -9.894 -2.888 1.00 93.44 79 ALA A O 1
ATOM 577 N N . GLY A 1 80 ? -8.849 -10.064 -1.052 1.00 92.00 80 GLY A N 1
ATOM 578 C CA . GLY A 1 80 ? -8.564 -11.475 -0.768 1.00 92.00 80 GLY A CA 1
ATOM 579 C C . GLY A 1 80 ? -7.126 -11.738 -0.311 1.00 92.00 80 GLY A C 1
ATOM 580 O O . GLY A 1 80 ? -6.577 -12.795 -0.609 1.00 92.00 80 GLY A O 1
ATOM 581 N N . LEU A 1 81 ? -6.494 -10.750 0.327 1.00 90.56 81 LEU A N 1
ATOM 582 C CA . LEU A 1 81 ? -5.114 -10.801 0.831 1.00 90.56 81 LEU A CA 1
ATOM 583 C C . LEU A 1 81 ? -5.031 -10.888 2.353 1.00 90.56 81 LEU A C 1
ATOM 585 O O . LEU A 1 81 ? -3.958 -11.133 2.901 1.00 90.56 81 LEU A O 1
ATOM 589 N N . TRP A 1 82 ? -6.151 -10.671 3.033 1.00 86.19 82 TRP A N 1
ATOM 590 C CA . TRP A 1 82 ? -6.251 -10.802 4.474 1.00 86.19 82 TRP A CA 1
ATOM 591 C C . TRP A 1 82 ? -7.083 -12.030 4.813 1.00 86.19 82 TRP A C 1
ATOM 593 O O . TRP A 1 82 ? -8.263 -12.099 4.477 1.00 86.19 82 TRP A O 1
ATOM 603 N N . ASN A 1 83 ? -6.453 -12.992 5.480 1.00 75.69 83 ASN A N 1
ATOM 604 C CA . ASN A 1 83 ? -7.144 -14.133 6.057 1.00 75.69 83 ASN A CA 1
ATOM 605 C C . ASN A 1 83 ? -7.275 -13.882 7.552 1.00 75.69 83 ASN A C 1
ATOM 607 O O . ASN A 1 83 ? -6.279 -13.864 8.278 1.00 75.69 83 ASN A O 1
ATOM 611 N N . THR A 1 84 ? -8.500 -13.684 8.015 1.00 66.12 84 THR A N 1
ATOM 612 C CA . THR A 1 84 ? -8.792 -13.659 9.444 1.00 66.12 84 THR A CA 1
ATOM 613 C C . THR A 1 84 ? -8.616 -15.082 9.977 1.00 66.12 84 THR A C 1
ATOM 615 O O . THR A 1 84 ? -9.179 -16.007 9.386 1.00 66.12 84 THR A O 1
ATOM 618 N N . PRO A 1 85 ? -7.843 -15.307 11.054 1.00 59.06 85 PRO A N 1
ATOM 619 C CA . PRO A 1 85 ? -7.905 -16.578 11.759 1.00 59.06 85 PRO A CA 1
ATOM 620 C C . PRO A 1 85 ? -9.348 -16.759 12.240 1.00 59.06 85 PRO A C 1
ATOM 622 O O . PRO A 1 85 ? -9.851 -15.910 12.978 1.00 59.06 85 PRO A O 1
ATOM 625 N N . SER A 1 86 ? -10.020 -17.799 11.744 1.00 53.28 86 SER A N 1
ATOM 626 C CA . SER A 1 86 ? -11.331 -18.245 12.229 1.00 53.28 86 SER A CA 1
ATOM 627 C C . SER A 1 86 ? -11.245 -18.727 13.668 1.00 53.28 86 SER A C 1
ATOM 629 O O . SER A 1 86 ? -10.299 -19.510 13.927 1.00 53.28 86 SER A O 1
#

Secondary structure (DSSP, 8-state):
--PPPP-SEE--S-HHHHHHS-EETT-------STTSSHHHHHHHHHHHTTTSSPPP-----S--HHHHHHHHHHHHHTT------

Sequence (86 aa):
MSRQSVDQPVQTGIKAVDSMIPIGRGQRELIIGDRSTGKTAIGLDTIINQKGGDLICIYVAIGQKQGKVAQVVGSLEAAGLWNTPS